Protein AF-A0A1V0NC98-F1 (afdb_monomer)

pLDDT: mean 81.85, std 11.07, range [46.0, 97.62]

Nearest PDB structures (foldseek):
  3jxc-assembly1_L  TM=9.491E-01  e=8.817E-04  Lederbergvirus P22
  6jq1-assembly1_A  TM=8.446E-01  e=5.211E-03  Deinococcus geothermalis DSM 11300
  2b5a-assembly1_A  TM=8.621E-01  e=7.822E-03  [Bacillus] caldolyticus
  3f52-assembly1_A  TM=8.576E-01  e=2.645E-02  Corynebacterium glutamicum
  3f51-assembly1_A  TM=6.824E-01  e=1.513E-02  Corynebacterium glutamicum

Secondary structure (DSSP, 8-state):
--HHHHHHHHHHHTT--HHHHHHHHTS-HHHHHHHHTTSS---HHHHHHHHHHTT--HHHHS-TT-HHHHHHHHHHHHHHHHHHHHHHHHHHHHHHHHHHHHTTT----HHHHHHHHHHHHHHHHHHHHHHHHHHHHHT--HHHHHHHHHHHHHHHHHHHHHHHHHHHTT-

Radius of gyration: 25.86 Å; Cα contacts (8 Å, |Δi|>4): 105; chains: 1; bounding box: 63×29×64 Å

InterPro domains:
  IPR001387 Cro/C1-type, helix-turn-helix domain [PF01381] (8-59)
  IPR001387 Cro/C1-type, helix-turn-helix domain [PS50943] (7-61)
  IPR001387 Cro/C1-type, helix-turn-helix domain [SM00530] (6-61)
  IPR001387 Cro/C1-type, helix-turn-helix domain [cd00093] (4-61)
  IPR010982 Lambda repressor-like, DNA-binding domain superfamily [G3DSA:1.10.260.40] (1-64)
  IPR010982 Lambda repressor-like, DNA-binding domain superfamily [SSF47413] (1-64)

Mean predicted aligned error: 11.82 Å

Foldseek 3Di:
DALLCLLVVLCVVVVHDLCRVCVQLVHHSVVNVCCNVVVDHDDPSSLVSSCVVSVHDSCVSHPPPPPRVVLVVLVVVLVVLVVVLVVLVVVLVVLLVVVLVCLVPPPDDPVSVVVSVVSNVVSVVVSVVSLVVSCVSVVDDPVVSVVVVVVSVVVVVVSVVVSVVVNVVVD

Organism: Lactococcus lactis subsp. lactis (NCBI:txid1360)

Sequence (171 aa):
MNFGEVLQTKRKSMGLTQEDLADKLFVSSETISNWETNKTTPDIDNVIRISQLFDISLNNLLLEGSNMVENIKKKAEINNLKKYSYCTVITDLVFLFIILSSHYGAELPISILIATCIGIGVNIAVMFYFLNRIKILEDKTKKQQRKEIFITIILCILAFVVTMLVSWFKH

Solvent-accessible surface area (backbone atoms only — not comparable to full-atom values): 9532 Å² total; per-residue (Å²): 137,54,50,19,53,49,51,47,51,52,38,53,74,70,72,46,52,55,55,60,50,10,63,75,69,75,52,50,38,67,56,45,51,30,29,44,68,63,75,45,79,76,54,72,68,55,50,50,50,52,26,62,74,69,74,43,56,64,67,75,55,42,53,89,86,44,71,63,60,54,52,50,54,50,52,52,49,44,52,52,41,48,55,53,40,52,52,39,54,53,52,44,52,52,48,50,48,54,58,55,50,34,76,76,76,43,87,69,58,70,69,56,56,53,50,46,54,52,49,45,54,52,39,52,53,53,32,50,51,37,55,53,52,42,39,70,69,68,69,55,56,77,66,64,56,48,50,58,52,50,53,51,51,50,52,54,48,52,54,50,52,52,53,53,53,59,56,59,78,74,111

Structure (mmCIF, N/CA/C/O backbone):
data_AF-A0A1V0NC98-F1
#
_entry.id   AF-A0A1V0NC98-F1
#
loop_
_atom_site.group_PDB
_atom_site.id
_atom_site.type_symbol
_atom_site.label_atom_id
_atom_site.label_alt_id
_atom_site.label_comp_id
_atom_site.label_asym_id
_atom_site.label_entity_id
_atom_site.label_seq_id
_atom_site.pdbx_PDB_ins_code
_atom_site.Cartn_x
_atom_site.Cartn_y
_atom_site.Cartn_z
_atom_site.occupancy
_atom_site.B_iso_or_equiv
_atom_site.auth_seq_id
_atom_site.auth_comp_id
_atom_site.auth_asym_id
_atom_site.auth_atom_id
_atom_site.pdbx_PDB_model_num
ATOM 1 N N . MET A 1 1 ? -18.269 13.066 20.393 1.00 63.25 1 MET A N 1
ATOM 2 C CA . MET A 1 1 ? -18.575 11.648 20.139 1.00 63.25 1 MET A CA 1
ATOM 3 C C . MET A 1 1 ? -17.272 10.876 20.048 1.00 63.25 1 MET A C 1
ATOM 5 O O . MET A 1 1 ? -16.326 11.452 19.530 1.00 63.25 1 MET A O 1
ATOM 9 N N . ASN A 1 2 ? -17.197 9.645 20.561 1.00 77.62 2 ASN A N 1
ATOM 10 C CA . ASN A 1 2 ? -16.088 8.689 20.352 1.00 77.62 2 ASN A CA 1
ATOM 11 C C . ASN A 1 2 ? -16.589 7.414 19.632 1.00 77.62 2 ASN A C 1
ATOM 13 O O . ASN A 1 2 ? -17.791 7.260 19.418 1.00 77.62 2 ASN A O 1
ATOM 17 N N . PHE A 1 3 ? -15.685 6.513 19.227 1.00 84.38 3 PHE A N 1
ATOM 18 C CA . PHE A 1 3 ? -16.058 5.275 18.523 1.00 84.38 3 PHE A CA 1
ATOM 19 C C . PHE A 1 3 ? -17.065 4.432 19.321 1.00 84.38 3 PHE A C 1
ATOM 21 O O . PHE A 1 3 ? -18.072 3.998 18.761 1.00 84.38 3 PHE A O 1
ATOM 28 N N . GLY A 1 4 ? -16.823 4.234 20.623 1.00 88.94 4 GLY A N 1
ATOM 29 C CA . GLY A 1 4 ? -17.708 3.455 21.491 1.00 88.94 4 GLY A CA 1
ATOM 30 C C . GLY A 1 4 ? -19.126 4.029 21.567 1.00 88.94 4 GLY A C 1
ATOM 31 O O . GLY A 1 4 ? -20.104 3.287 21.484 1.00 88.94 4 GLY A O 1
ATOM 32 N N . GLU A 1 5 ? -19.253 5.356 21.617 1.00 87.12 5 GLU A N 1
ATOM 33 C CA . GLU A 1 5 ? -20.540 6.060 21.583 1.00 87.12 5 GLU A CA 1
ATOM 34 C C . GLU A 1 5 ? -21.265 5.889 20.244 1.00 87.12 5 GLU A C 1
ATOM 36 O O . GLU A 1 5 ? -22.480 5.673 20.229 1.00 87.12 5 GLU A O 1
ATOM 41 N N . VAL A 1 6 ? -20.546 5.954 19.116 1.00 87.38 6 VAL A N 1
ATOM 42 C CA . VAL A 1 6 ? -21.128 5.722 17.782 1.00 87.38 6 VAL A CA 1
ATOM 43 C C . VAL A 1 6 ? -21.613 4.278 17.658 1.00 87.38 6 VAL A C 1
ATOM 45 O O . VAL A 1 6 ? -22.752 4.055 17.240 1.00 87.38 6 VAL A O 1
ATOM 48 N N . LEU A 1 7 ? -20.793 3.312 18.083 1.00 91.06 7 LEU A N 1
ATOM 49 C CA . LEU A 1 7 ? -21.130 1.889 18.093 1.00 91.06 7 LEU A CA 1
ATOM 50 C C . LEU A 1 7 ? -22.387 1.623 18.927 1.00 91.06 7 LEU A C 1
ATOM 52 O O . LEU A 1 7 ? -23.343 1.022 18.435 1.00 91.06 7 LEU A O 1
ATOM 56 N N . GLN A 1 8 ? -22.422 2.139 20.157 1.00 92.94 8 GLN A N 1
ATOM 57 C CA . GLN A 1 8 ? -23.565 1.977 21.048 1.00 92.94 8 GLN A CA 1
ATOM 58 C C . GLN A 1 8 ? -24.831 2.629 20.477 1.00 92.94 8 GLN A C 1
ATOM 60 O O . GLN A 1 8 ? -25.915 2.047 20.547 1.00 92.94 8 GLN A O 1
ATOM 65 N N . THR A 1 9 ? -24.710 3.827 19.904 1.00 90.62 9 THR A N 1
ATOM 66 C CA . THR A 1 9 ? -25.843 4.545 19.302 1.00 90.62 9 THR A CA 1
ATOM 67 C C . THR A 1 9 ? -26.418 3.760 18.127 1.00 90.62 9 THR A C 1
ATOM 69 O O . THR A 1 9 ? -27.633 3.573 18.046 1.00 90.62 9 THR A O 1
ATOM 72 N N . LYS A 1 10 ? -25.558 3.241 17.243 1.00 91.38 10 LYS A N 1
ATOM 73 C CA . LYS A 1 10 ? -25.984 2.445 16.088 1.00 91.38 10 LYS A CA 1
ATOM 74 C C . LYS A 1 10 ? -26.606 1.119 16.502 1.00 91.38 10 LYS A C 1
ATOM 76 O O . LYS A 1 10 ? -27.707 0.811 16.045 1.00 91.38 10 LYS A O 1
ATOM 81 N N . ARG A 1 11 ? -25.995 0.403 17.448 1.00 94.88 11 ARG A N 1
ATOM 82 C CA . ARG A 1 11 ? -26.573 -0.813 18.031 1.00 94.88 11 ARG A CA 1
ATOM 83 C C . ARG A 1 11 ? -27.982 -0.562 18.575 1.00 94.88 11 ARG A C 1
ATOM 85 O O . ARG A 1 11 ? -28.913 -1.277 18.213 1.00 94.88 11 ARG A O 1
ATOM 92 N N . LYS A 1 12 ? -28.144 0.480 19.400 1.00 94.56 12 LYS A N 1
ATOM 93 C CA . LYS A 1 12 ? -29.441 0.862 19.979 1.00 94.56 12 LYS A CA 1
ATOM 94 C C . LYS A 1 12 ? -30.457 1.257 18.905 1.00 94.56 12 LYS A C 1
ATOM 96 O O . LYS A 1 12 ? -31.614 0.874 19.020 1.00 94.56 12 LYS A O 1
ATOM 101 N N . SER A 1 13 ? -30.038 1.950 17.842 1.00 92.44 13 SER A N 1
ATOM 102 C CA . SER A 1 13 ? -30.930 2.315 16.727 1.00 92.44 13 SER A CA 1
ATOM 103 C C . SER A 1 13 ? -31.463 1.116 15.936 1.00 92.44 13 SER A C 1
ATOM 105 O O . SER A 1 13 ? -32.539 1.204 15.356 1.00 92.44 13 SER A O 1
ATOM 107 N N . MET A 1 14 ? -30.746 -0.011 15.952 1.00 92.62 14 MET A N 1
ATOM 108 C CA . MET A 1 14 ? -31.198 -1.278 15.369 1.00 92.62 14 MET A CA 1
ATOM 109 C C . MET A 1 14 ? -31.936 -2.179 16.372 1.00 92.62 14 MET A C 1
ATOM 111 O O . MET A 1 14 ? -32.304 -3.295 16.019 1.00 92.62 14 MET A O 1
ATOM 115 N N . GLY A 1 15 ? -32.125 -1.735 17.620 1.00 95.25 15 GLY A N 1
ATOM 116 C CA . GLY A 1 15 ? -32.781 -2.520 18.670 1.00 95.25 15 GLY A CA 1
ATOM 117 C C . GLY A 1 15 ? -31.985 -3.737 19.156 1.00 95.25 15 GLY A C 1
ATOM 118 O O . GLY A 1 15 ? -32.565 -4.627 19.765 1.00 95.25 15 GLY A O 1
ATOM 119 N N . LEU A 1 16 ? -30.677 -3.795 18.892 1.00 96.06 16 LEU A N 1
ATOM 120 C CA . LEU A 1 16 ? -29.832 -4.940 19.242 1.00 96.06 16 LEU A CA 1
ATOM 121 C C . LEU A 1 16 ? -29.343 -4.850 20.692 1.00 96.06 16 LEU A C 1
ATOM 123 O O . LEU A 1 16 ? -28.974 -3.768 21.158 1.00 96.06 16 LEU A O 1
ATOM 127 N N . THR A 1 17 ? -29.249 -5.977 21.394 1.00 97.44 17 THR A N 1
ATOM 128 C CA . THR A 1 17 ? -28.489 -6.097 22.648 1.00 97.44 17 THR A CA 1
ATOM 129 C C . THR A 1 17 ? -26.983 -6.212 22.369 1.00 97.44 17 THR A C 1
ATOM 131 O O . THR A 1 17 ? -26.557 -6.353 21.220 1.00 97.44 17 THR A O 1
ATOM 134 N N . GLN A 1 18 ? -26.139 -6.089 23.402 1.00 97.19 18 GLN A N 1
ATOM 135 C CA . GLN A 1 18 ? -24.692 -6.302 23.231 1.00 97.19 18 GLN A CA 1
ATOM 136 C C . GLN A 1 18 ? -24.379 -7.740 22.796 1.00 97.19 18 GLN A C 1
ATOM 138 O O . GLN A 1 18 ? -23.440 -7.941 22.035 1.00 97.19 18 GLN A O 1
ATOM 143 N N . GLU A 1 19 ? -25.185 -8.705 23.238 1.00 97.62 19 GLU A N 1
ATOM 144 C CA . GLU A 1 19 ? -25.080 -10.117 22.870 1.00 97.62 19 GLU A CA 1
ATOM 145 C C . GLU A 1 19 ? -25.478 -10.335 21.404 1.00 97.62 19 GLU A C 1
ATOM 147 O O . GLU A 1 19 ? -24.683 -10.868 20.636 1.00 97.62 19 GLU A O 1
ATOM 152 N N . ASP A 1 20 ? -26.594 -9.746 20.954 1.00 96.88 20 ASP A N 1
ATOM 153 C CA . ASP A 1 20 ? -27.008 -9.826 19.542 1.00 96.88 20 ASP A CA 1
ATOM 154 C C . ASP A 1 20 ? -25.962 -9.236 18.583 1.00 96.88 20 ASP A C 1
ATOM 156 O O . ASP A 1 20 ? -25.767 -9.712 17.461 1.00 96.88 20 ASP A O 1
ATOM 160 N N . LEU A 1 21 ? -25.306 -8.144 18.991 1.00 96.19 21 LEU A N 1
ATOM 161 C CA . LEU A 1 21 ? -24.244 -7.534 18.196 1.00 96.19 21 LEU A CA 1
ATOM 162 C C . LEU A 1 21 ? -22.972 -8.392 18.199 1.00 96.19 21 LEU A C 1
ATOM 164 O O . LEU A 1 21 ? -22.299 -8.482 17.171 1.00 96.19 21 LEU A O 1
ATOM 168 N N . ALA A 1 22 ? -22.650 -9.011 19.333 1.00 96.56 22 ALA A N 1
ATOM 169 C CA . ALA A 1 22 ? -21.506 -9.900 19.473 1.00 96.56 22 ALA A CA 1
ATOM 170 C C . ALA A 1 22 ? -21.633 -11.115 18.545 1.00 96.56 22 ALA A C 1
ATOM 172 O O . ALA A 1 22 ? -20.700 -11.404 17.793 1.00 96.56 22 ALA A O 1
ATOM 173 N N . ASP A 1 23 ? -22.822 -11.720 18.494 1.00 96.25 23 ASP A N 1
ATOM 174 C CA . ASP A 1 23 ? -23.137 -12.838 17.602 1.00 96.25 23 ASP A CA 1
ATOM 175 C C . ASP A 1 23 ? -22.985 -12.454 16.126 1.00 96.25 23 ASP A C 1
ATOM 177 O O . ASP A 1 23 ? -22.372 -13.179 15.342 1.00 96.25 23 ASP A O 1
ATOM 181 N N . LYS A 1 24 ? -23.476 -11.269 15.739 1.00 93.94 24 LYS A N 1
ATOM 182 C CA . LYS A 1 24 ?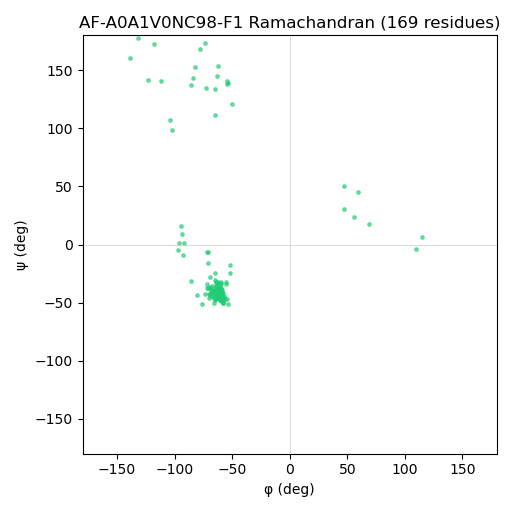 -23.350 -10.757 14.362 1.00 93.94 24 LYS A CA 1
ATOM 183 C C . LYS A 1 24 ? -21.905 -10.476 13.947 1.00 93.94 24 LYS A C 1
ATOM 185 O O . LYS A 1 24 ? -21.590 -10.556 12.761 1.00 93.94 24 LYS A O 1
ATOM 190 N N . LEU A 1 25 ? -21.044 -10.098 14.891 1.00 94.12 25 LEU A N 1
ATOM 191 C CA . LEU A 1 25 ? -19.643 -9.753 14.632 1.00 94.12 25 LEU A CA 1
ATOM 192 C C . LEU A 1 25 ? -18.672 -10.914 14.896 1.00 94.12 25 LEU A C 1
ATOM 194 O O . LEU A 1 25 ? -17.493 -10.796 14.550 1.00 94.12 25 LEU A O 1
ATOM 198 N N . PHE A 1 26 ? -19.171 -12.041 15.414 1.00 94.75 26 PHE A N 1
ATOM 199 C CA . PHE A 1 26 ? -18.400 -13.220 15.816 1.00 94.75 26 PHE A CA 1
ATOM 200 C C . PHE A 1 26 ? -17.353 -12.910 16.896 1.00 94.75 26 PHE A C 1
ATOM 202 O O . PHE A 1 26 ? -16.198 -13.329 16.804 1.00 94.75 26 PHE A O 1
ATOM 209 N N . VAL A 1 27 ? -17.755 -12.146 17.913 1.00 95.44 27 VAL A N 1
ATOM 210 C CA . VAL A 1 27 ? -16.935 -11.795 19.085 1.00 95.44 27 VAL A CA 1
ATOM 211 C C . VAL A 1 27 ? -17.727 -12.036 20.371 1.00 95.44 27 VAL A C 1
ATOM 213 O O . VAL A 1 27 ? -18.884 -12.428 20.314 1.00 95.44 27 VAL A O 1
ATOM 216 N N . SER A 1 28 ? -17.124 -11.822 21.543 1.00 96.81 28 SER A N 1
ATOM 217 C CA . SER A 1 28 ? -17.847 -11.949 22.818 1.00 96.81 28 SER A CA 1
ATOM 218 C C . SER A 1 28 ? -18.644 -10.682 23.160 1.00 96.81 28 SER A C 1
ATOM 220 O O . SER A 1 28 ? -18.258 -9.571 22.783 1.00 96.81 28 SER A O 1
ATOM 222 N N . SER A 1 29 ? -19.730 -10.818 23.924 1.00 95.19 29 SER A N 1
ATOM 223 C CA . SER A 1 29 ? -20.495 -9.674 24.451 1.00 95.19 29 SER A CA 1
ATOM 224 C C . SER A 1 29 ? -19.637 -8.762 25.337 1.00 95.19 29 SER A C 1
ATOM 226 O O . SER A 1 29 ? -19.766 -7.538 25.277 1.00 95.19 29 SER A O 1
ATOM 228 N N . GLU A 1 30 ? -18.678 -9.333 26.076 1.00 96.62 30 GLU A N 1
ATOM 229 C CA . GLU A 1 30 ? -17.666 -8.586 26.829 1.00 96.62 30 GLU A CA 1
ATOM 230 C C . GLU A 1 30 ? -16.786 -7.729 25.906 1.00 96.62 30 GLU A C 1
ATOM 232 O O . GLU A 1 30 ? -16.507 -6.569 26.214 1.00 96.62 30 GLU A O 1
ATOM 237 N N . THR A 1 31 ? -16.397 -8.254 24.738 1.00 95.88 31 THR A N 1
ATOM 238 C CA . THR A 1 31 ? -15.660 -7.498 23.715 1.00 95.88 31 THR A CA 1
ATOM 239 C C . THR A 1 31 ? -16.462 -6.284 23.242 1.00 95.88 31 THR A C 1
ATOM 241 O O . THR A 1 31 ? -15.927 -5.175 23.232 1.00 95.88 31 THR A O 1
ATOM 244 N N . ILE A 1 32 ? -17.753 -6.462 22.930 1.00 96.44 32 ILE A N 1
ATOM 245 C CA . ILE A 1 32 ? -18.644 -5.354 22.548 1.00 96.44 32 ILE A CA 1
ATOM 246 C C . ILE A 1 32 ? -18.750 -4.325 23.674 1.00 96.44 32 ILE A C 1
ATOM 248 O O . ILE A 1 32 ? -18.582 -3.132 23.425 1.00 96.44 32 ILE A O 1
ATOM 252 N N . SER A 1 33 ? -18.971 -4.767 24.915 1.00 96.38 33 SER A N 1
ATOM 253 C CA . SER A 1 33 ? -19.027 -3.868 26.070 1.00 96.38 33 SER A CA 1
ATOM 254 C C . SER A 1 33 ? -17.730 -3.073 26.220 1.00 96.38 33 SER A C 1
ATOM 256 O O . SER A 1 33 ? -17.767 -1.859 26.412 1.00 96.38 33 SER A O 1
ATOM 258 N N . ASN A 1 34 ? -16.576 -3.731 26.092 1.00 94.81 34 ASN A N 1
ATOM 259 C CA . ASN A 1 34 ? -15.275 -3.080 26.193 1.00 94.81 34 ASN A CA 1
ATOM 260 C C . ASN A 1 34 ? -15.053 -2.045 25.080 1.00 94.81 34 ASN A C 1
ATOM 262 O O . ASN A 1 34 ? -14.440 -1.009 25.350 1.00 94.81 34 ASN A O 1
ATOM 266 N N . TRP A 1 35 ? -15.554 -2.286 23.864 1.00 93.06 35 TRP A N 1
ATOM 267 C CA . TRP A 1 35 ? -15.527 -1.311 22.769 1.00 93.06 35 TRP A CA 1
ATOM 268 C C . TRP A 1 35 ? -16.464 -0.127 23.023 1.00 93.06 35 TRP A C 1
ATOM 270 O O . TRP A 1 35 ? -16.051 1.018 22.849 1.00 93.06 35 TRP A O 1
ATOM 280 N N . GLU A 1 36 ? -17.694 -0.372 23.488 1.00 92.50 36 GLU A N 1
ATOM 281 C CA . GLU A 1 36 ? -18.661 0.687 23.816 1.00 92.50 36 GLU A CA 1
ATOM 282 C C . GLU A 1 36 ? -18.168 1.601 24.946 1.00 92.50 36 GLU A C 1
ATOM 284 O O . GLU A 1 36 ? -18.442 2.799 24.932 1.00 92.50 36 GLU A O 1
ATOM 289 N N . THR A 1 37 ? -17.407 1.061 25.904 1.00 90.88 37 THR A N 1
ATOM 290 C CA . THR A 1 37 ? -16.831 1.830 27.019 1.00 90.88 37 THR A CA 1
ATOM 291 C C . THR A 1 37 ? -15.408 2.335 26.757 1.00 90.88 37 THR A C 1
ATOM 293 O O . THR A 1 37 ? -14.759 2.806 27.687 1.00 90.88 37 THR A O 1
ATOM 296 N N . ASN A 1 38 ? -14.888 2.215 25.529 1.00 87.00 38 ASN A N 1
ATOM 297 C CA . ASN A 1 38 ? -13.522 2.605 25.140 1.00 87.00 38 ASN A CA 1
ATOM 298 C C . ASN A 1 38 ? -12.389 1.951 25.968 1.00 87.00 38 ASN A C 1
ATOM 300 O O . ASN A 1 38 ? -11.282 2.482 26.031 1.00 87.00 38 ASN A O 1
ATOM 304 N N . LYS A 1 39 ? -12.633 0.793 26.599 1.00 87.06 39 LYS A N 1
ATOM 305 C CA . LYS A 1 39 ? -11.592 0.025 27.313 1.00 87.06 39 LYS A CA 1
ATOM 306 C C . LYS A 1 39 ? -10.617 -0.635 26.344 1.00 87.06 39 LYS A C 1
ATOM 308 O O . LYS A 1 39 ? -9.440 -0.784 26.648 1.00 87.06 39 LYS A O 1
ATOM 313 N N . THR A 1 40 ? -11.126 -1.051 25.189 1.00 86.50 40 THR A N 1
ATOM 314 C CA . THR A 1 40 ? -10.338 -1.601 24.084 1.00 86.50 40 THR A CA 1
ATOM 315 C C . THR A 1 40 ? -10.870 -1.041 22.772 1.00 86.50 40 THR A C 1
ATOM 317 O O . THR A 1 40 ? -12.004 -0.564 22.712 1.00 86.50 40 THR A O 1
ATOM 320 N N . THR A 1 41 ? -10.065 -1.100 21.717 1.00 83.25 41 THR A N 1
ATOM 321 C CA . THR A 1 41 ? -10.487 -0.741 20.360 1.00 83.25 41 THR A CA 1
ATOM 322 C C . THR A 1 41 ? -10.530 -1.980 19.472 1.00 83.25 41 THR A C 1
ATOM 324 O O . THR A 1 41 ? -9.641 -2.826 19.593 1.00 83.25 41 THR A O 1
ATOM 327 N N . PRO A 1 42 ? -11.529 -2.098 18.581 1.00 85.81 42 PRO A N 1
ATOM 328 C CA . PRO A 1 42 ? -11.570 -3.177 17.604 1.00 85.81 42 PRO A CA 1
ATOM 329 C C . PRO A 1 42 ? -10.377 -3.108 16.652 1.00 85.81 42 PRO A C 1
ATOM 331 O O . PRO A 1 42 ? -9.826 -2.038 16.394 1.00 85.81 42 PRO A O 1
ATOM 334 N N . ASP A 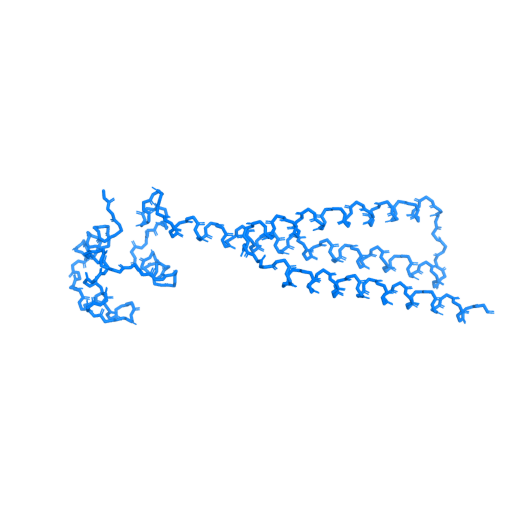1 43 ? -9.993 -4.258 16.110 1.00 83.44 43 ASP A N 1
ATOM 335 C CA . ASP A 1 43 ? -9.046 -4.318 15.002 1.00 83.44 43 ASP A CA 1
ATOM 336 C C . ASP A 1 43 ? -9.694 -3.870 13.679 1.00 83.44 43 ASP A C 1
ATOM 338 O O . ASP A 1 43 ? -10.897 -3.616 13.582 1.00 83.44 43 ASP A O 1
ATOM 342 N N . ILE A 1 44 ? -8.872 -3.761 12.634 1.00 79.56 44 ILE A N 1
ATOM 343 C CA . ILE A 1 44 ? -9.313 -3.300 11.311 1.00 79.56 44 ILE A CA 1
ATOM 344 C C . ILE A 1 44 ? -10.425 -4.193 10.747 1.00 79.56 44 ILE A C 1
ATOM 346 O O . ILE A 1 44 ? -11.370 -3.675 10.156 1.00 79.56 44 ILE A O 1
ATOM 350 N N . ASP A 1 45 ? -10.340 -5.507 10.943 1.00 84.56 45 ASP A N 1
ATOM 351 C CA . ASP A 1 45 ? -11.310 -6.445 10.382 1.00 84.56 45 ASP A CA 1
ATOM 352 C C . ASP A 1 45 ? -12.682 -6.276 11.045 1.00 84.56 45 ASP A C 1
ATOM 354 O O . ASP A 1 45 ? -13.702 -6.203 10.357 1.00 84.56 45 ASP A O 1
ATOM 358 N N . ASN A 1 46 ? -12.720 -6.114 12.369 1.00 89.56 46 ASN A N 1
ATOM 359 C CA . ASN A 1 46 ? -13.950 -5.829 13.102 1.00 89.56 46 ASN A CA 1
ATOM 360 C C . ASN A 1 46 ? -14.512 -4.445 12.769 1.00 89.56 46 ASN A C 1
ATOM 362 O O . ASN A 1 46 ? -15.720 -4.306 12.599 1.00 89.56 46 ASN A O 1
ATOM 366 N N . VAL A 1 47 ? -13.663 -3.430 12.597 1.00 86.06 47 VAL A N 1
ATOM 367 C CA . VAL A 1 47 ? -14.101 -2.099 12.149 1.00 86.06 47 VAL A CA 1
ATOM 368 C C . VAL A 1 47 ? -14.757 -2.166 10.762 1.00 86.06 47 VAL A C 1
ATOM 370 O O . VAL A 1 47 ? -15.791 -1.531 10.546 1.00 86.06 47 VAL A O 1
ATOM 373 N N . ILE A 1 48 ? -14.211 -2.959 9.834 1.00 83.56 48 ILE A N 1
ATOM 374 C CA . ILE A 1 48 ? -14.809 -3.181 8.508 1.00 83.56 48 ILE A CA 1
ATOM 375 C C . ILE A 1 48 ? -16.161 -3.891 8.638 1.00 83.56 48 ILE A C 1
ATOM 377 O O . ILE A 1 48 ? -17.137 -3.439 8.040 1.00 83.56 48 ILE A O 1
ATOM 381 N N . ARG A 1 49 ? -16.254 -4.950 9.454 1.00 89.31 49 ARG A N 1
ATOM 382 C CA . ARG A 1 49 ? -17.524 -5.661 9.699 1.00 89.31 49 ARG A CA 1
ATOM 383 C C . ARG A 1 49 ? -18.586 -4.747 10.300 1.00 89.31 49 ARG A C 1
ATOM 385 O O . ARG A 1 49 ? -19.729 -4.778 9.865 1.00 89.31 49 ARG A O 1
ATOM 392 N N . ILE A 1 50 ? -18.209 -3.906 11.261 1.00 90.50 50 ILE A N 1
ATOM 393 C CA . ILE A 1 50 ? -19.092 -2.914 11.886 1.00 90.50 50 ILE A CA 1
ATOM 394 C C . ILE A 1 50 ? -19.580 -1.899 10.845 1.00 90.50 50 ILE A C 1
ATOM 396 O O . ILE A 1 50 ? -20.773 -1.609 10.782 1.00 90.50 50 ILE A O 1
ATOM 400 N N . SER A 1 51 ? -18.676 -1.384 10.006 1.00 86.56 51 SER A N 1
ATOM 401 C CA . SER A 1 51 ? -19.009 -0.459 8.915 1.00 86.56 51 SER A CA 1
ATOM 402 C C . SER A 1 51 ? -20.007 -1.074 7.929 1.00 86.56 51 SER A C 1
ATOM 404 O O . SER A 1 51 ? -20.976 -0.411 7.565 1.00 86.56 51 SER A O 1
ATOM 406 N N . GLN A 1 52 ? -19.819 -2.344 7.563 1.00 87.75 52 GLN A N 1
ATOM 407 C CA . GLN A 1 52 ? -20.727 -3.089 6.687 1.00 87.75 52 GLN A CA 1
ATOM 408 C C . GLN A 1 52 ? -22.075 -3.388 7.353 1.00 87.75 52 GLN A C 1
ATOM 410 O O . GLN A 1 52 ? -23.114 -3.230 6.722 1.00 87.75 52 GLN A O 1
ATOM 415 N N . LEU A 1 53 ? -22.073 -3.794 8.626 1.00 89.62 53 LEU A N 1
ATOM 416 C CA . LEU A 1 53 ? -23.286 -4.138 9.369 1.00 89.62 53 LEU A CA 1
ATOM 417 C C . LEU A 1 53 ? -24.223 -2.936 9.533 1.00 89.62 53 LEU A C 1
ATOM 419 O O . LEU A 1 53 ? -25.439 -3.090 9.455 1.00 89.62 53 LEU A O 1
ATOM 423 N N . PHE A 1 54 ? -23.657 -1.753 9.780 1.00 87.75 54 PHE A N 1
ATOM 424 C CA . PHE A 1 54 ? -24.420 -0.525 10.012 1.00 87.75 54 PHE A CA 1
ATOM 425 C C . PHE A 1 54 ? -24.586 0.357 8.769 1.00 87.75 54 PHE A C 1
ATOM 427 O O . PHE A 1 54 ? -25.175 1.431 8.894 1.00 87.75 54 PHE A O 1
ATOM 434 N N . ASP A 1 55 ? -24.058 -0.069 7.617 1.00 84.75 55 ASP A N 1
ATOM 435 C CA . ASP A 1 55 ? -24.021 0.691 6.359 1.00 84.75 55 ASP A CA 1
ATOM 436 C C . ASP A 1 55 ? -23.547 2.146 6.552 1.00 84.75 55 ASP A C 1
ATOM 438 O O . ASP A 1 55 ? -24.191 3.126 6.176 1.00 84.75 55 ASP A O 1
ATOM 442 N N . ILE A 1 56 ? -22.410 2.303 7.235 1.00 80.88 56 ILE A N 1
ATOM 443 C CA . ILE A 1 56 ? -21.795 3.607 7.508 1.00 80.88 56 ILE A CA 1
ATOM 444 C C . ILE A 1 56 ? -20.375 3.655 6.976 1.00 80.88 56 ILE A C 1
ATOM 446 O O . ILE A 1 56 ? -19.613 2.696 7.099 1.00 80.88 56 ILE A O 1
ATOM 450 N N . SER A 1 57 ? -19.984 4.809 6.433 1.00 76.38 57 SER A N 1
ATOM 451 C CA . SER A 1 57 ? -18.609 5.024 5.993 1.00 76.38 57 SER A CA 1
ATOM 452 C C . SER A 1 57 ? -17.642 4.939 7.178 1.00 76.38 57 SER A C 1
ATOM 454 O O . SER A 1 57 ? -17.941 5.388 8.288 1.00 76.38 57 SER A O 1
ATOM 456 N N . LEU A 1 58 ? -16.444 4.405 6.932 1.00 72.12 58 LEU A N 1
ATOM 457 C CA . LEU A 1 58 ? -15.385 4.325 7.942 1.00 72.12 58 LEU A CA 1
ATOM 458 C C . LEU A 1 58 ? -15.045 5.695 8.551 1.00 72.12 58 LEU A C 1
ATOM 460 O O . LEU A 1 58 ? -14.744 5.756 9.734 1.00 72.12 58 LEU A O 1
ATOM 464 N N . ASN A 1 59 ? -15.152 6.783 7.780 1.00 65.38 59 ASN A N 1
ATOM 465 C CA . ASN A 1 59 ? -14.946 8.154 8.269 1.00 65.38 59 ASN A CA 1
ATOM 466 C C . ASN A 1 59 ? -16.049 8.629 9.232 1.00 65.38 59 ASN A C 1
ATOM 468 O O . ASN A 1 59 ? -15.794 9.482 10.071 1.00 65.38 59 ASN A O 1
ATOM 472 N N . ASN A 1 60 ? -17.274 8.106 9.112 1.00 66.94 60 ASN A N 1
ATOM 473 C CA . ASN A 1 60 ? -18.369 8.430 10.032 1.00 66.94 60 ASN A CA 1
ATOM 474 C C . ASN A 1 60 ? -18.343 7.534 11.278 1.00 66.94 60 ASN A C 1
ATOM 476 O O . ASN A 1 60 ? -18.764 7.957 12.353 1.00 66.94 60 ASN A O 1
ATOM 480 N N . LEU A 1 61 ? -17.867 6.293 11.133 1.00 71.31 61 LEU A N 1
ATOM 481 C CA . LEU A 1 61 ? -17.697 5.346 12.236 1.00 71.31 61 LEU A CA 1
ATOM 482 C C . LEU A 1 61 ? -16.501 5.715 13.123 1.00 71.31 61 LEU A C 1
ATOM 484 O O . LEU A 1 61 ? -16.566 5.641 14.349 1.00 71.31 61 LEU A O 1
ATOM 488 N N . LEU A 1 62 ? -15.398 6.099 12.493 1.00 66.06 62 LEU A N 1
ATOM 489 C CA . LEU A 1 62 ? -14.179 6.520 13.149 1.00 66.06 62 LEU A CA 1
ATOM 490 C C . LEU A 1 62 ? -14.103 8.040 13.039 1.00 66.06 62 LEU A C 1
ATOM 492 O O . LEU A 1 62 ? -13.838 8.558 11.959 1.00 66.06 62 LEU A O 1
ATOM 496 N N . LEU A 1 63 ? -14.321 8.760 14.140 1.00 61.78 63 LEU A N 1
ATOM 497 C CA . LEU A 1 63 ? -14.182 10.217 14.118 1.00 61.78 63 LEU A CA 1
ATOM 498 C C . LEU A 1 63 ? -12.807 10.611 13.569 1.00 61.78 63 LEU A C 1
ATOM 500 O O . LEU A 1 63 ? -11.793 9.967 13.881 1.00 61.78 63 LEU A O 1
ATOM 504 N N . GLU A 1 64 ? -12.792 11.655 12.738 1.00 47.88 64 GLU A N 1
ATOM 505 C CA . GLU A 1 64 ? -11.565 12.241 12.205 1.00 47.88 64 GLU A CA 1
ATOM 506 C C . GLU A 1 64 ? -10.582 12.509 13.352 1.00 47.88 64 GLU A C 1
ATOM 508 O O . GLU A 1 64 ? -10.901 13.210 14.310 1.00 47.88 64 GLU A O 1
ATOM 513 N N . GLY A 1 65 ? -9.398 11.892 13.280 1.00 48.12 65 GLY A N 1
ATOM 514 C CA . GLY A 1 65 ? -8.346 12.021 14.296 1.00 48.12 65 GLY A CA 1
ATOM 515 C C . GLY A 1 65 ? -8.089 10.780 15.157 1.00 48.12 65 GLY A C 1
ATOM 516 O O . GLY A 1 65 ? -7.151 10.795 15.948 1.00 48.12 65 GLY A O 1
ATOM 517 N N . SER A 1 66 ? -8.848 9.685 15.014 1.00 60.22 66 SER A N 1
ATOM 518 C CA . SER A 1 66 ? -8.445 8.420 15.653 1.00 60.22 66 SER A CA 1
ATOM 519 C C . SER A 1 66 ? -7.237 7.793 14.937 1.00 60.22 66 SER A C 1
ATOM 521 O O . SER A 1 66 ? -7.230 7.659 13.710 1.00 60.22 66 SER A O 1
ATOM 523 N N . ASN A 1 67 ? -6.239 7.335 15.706 1.00 62.44 67 ASN A N 1
ATOM 524 C CA . ASN A 1 67 ? -5.032 6.657 15.194 1.00 62.44 67 ASN A CA 1
ATOM 525 C C . ASN A 1 67 ? -5.357 5.480 14.244 1.00 62.44 67 ASN A C 1
ATOM 527 O O . ASN A 1 67 ? -4.553 5.116 13.389 1.00 62.44 67 ASN A O 1
ATOM 531 N N . MET A 1 68 ? -6.548 4.875 14.358 1.00 64.62 68 MET A N 1
ATOM 532 C CA . MET A 1 68 ? -7.008 3.812 13.459 1.00 64.62 68 MET A CA 1
ATOM 533 C C . MET A 1 68 ? -7.287 4.294 12.030 1.00 64.62 68 MET A C 1
ATOM 535 O O . MET A 1 68 ? -6.889 3.611 11.087 1.00 64.62 68 MET A O 1
ATOM 539 N N . VAL A 1 69 ? -7.919 5.459 11.842 1.00 68.19 69 VAL A N 1
ATOM 540 C CA . VAL A 1 69 ? -8.174 6.018 10.496 1.00 68.19 69 VAL A CA 1
ATOM 541 C C . VAL A 1 69 ? -6.859 6.305 9.793 1.00 68.19 69 VAL A C 1
ATOM 543 O O . VAL A 1 69 ? -6.696 5.978 8.618 1.00 68.19 69 VAL A O 1
ATOM 546 N N . GLU A 1 70 ? -5.914 6.896 10.522 1.00 70.69 70 GLU A N 1
ATOM 547 C CA . GLU A 1 70 ? -4.585 7.198 10.005 1.00 70.69 70 GLU A CA 1
ATOM 548 C C . GLU A 1 70 ? -3.858 5.915 9.590 1.00 70.69 70 GLU A C 1
ATOM 550 O O . GLU A 1 70 ? -3.367 5.828 8.466 1.00 70.69 70 GLU A O 1
ATOM 555 N N . ASN A 1 71 ? -3.896 4.870 10.422 1.00 75.12 71 ASN A N 1
ATOM 556 C CA . ASN A 1 71 ? -3.309 3.570 10.098 1.00 75.12 71 ASN A CA 1
ATOM 557 C C . ASN A 1 71 ? -3.952 2.903 8.869 1.00 75.12 71 ASN A C 1
ATOM 559 O O . ASN A 1 71 ? -3.236 2.330 8.044 1.00 75.12 71 ASN A O 1
ATOM 563 N N . ILE A 1 72 ? -5.277 2.992 8.703 1.00 78.19 72 ILE A N 1
ATOM 564 C CA . ILE A 1 72 ? -5.981 2.453 7.525 1.00 78.19 72 ILE A CA 1
ATOM 565 C C . ILE A 1 72 ? -5.575 3.218 6.261 1.00 78.19 72 ILE A C 1
ATOM 567 O O . ILE A 1 72 ? -5.179 2.595 5.272 1.00 78.19 72 ILE A O 1
ATOM 571 N N . LYS A 1 73 ? -5.622 4.557 6.294 1.00 79.75 73 LYS A N 1
ATOM 572 C CA . LYS A 1 73 ? -5.215 5.411 5.164 1.00 79.75 73 LYS A CA 1
ATOM 573 C C . LYS A 1 73 ? -3.760 5.149 4.779 1.00 79.75 73 LYS A C 1
ATOM 575 O O . LYS A 1 73 ? -3.466 4.922 3.609 1.00 79.75 73 LYS A O 1
ATOM 580 N N . LYS A 1 74 ? -2.876 5.067 5.773 1.00 83.50 74 LYS A N 1
ATOM 581 C CA . LYS A 1 74 ? -1.454 4.759 5.614 1.00 83.50 74 LYS A CA 1
ATOM 582 C C . LYS A 1 74 ? -1.224 3.386 4.979 1.00 83.50 74 LYS A C 1
ATOM 584 O O . LYS A 1 74 ? -0.432 3.263 4.047 1.00 83.50 74 LYS A O 1
ATOM 589 N N . LYS A 1 75 ? -1.939 2.346 5.426 1.00 83.12 75 LYS A N 1
ATOM 590 C CA . LYS A 1 75 ? -1.851 0.991 4.850 1.00 83.12 75 LYS A CA 1
ATOM 591 C C . LYS A 1 75 ? -2.335 0.957 3.397 1.00 83.12 75 LYS A C 1
ATOM 593 O O . LYS A 1 75 ? -1.695 0.320 2.560 1.00 83.12 75 LYS A O 1
ATOM 598 N N . ALA A 1 76 ? -3.424 1.661 3.085 1.00 84.50 76 ALA A N 1
ATOM 599 C CA . ALA A 1 76 ? -3.923 1.797 1.718 1.00 84.50 76 ALA A CA 1
ATOM 600 C C . ALA A 1 76 ? -2.925 2.547 0.816 1.00 84.50 76 ALA A C 1
ATOM 602 O O . ALA A 1 76 ? -2.652 2.103 -0.300 1.00 84.50 76 ALA A O 1
ATOM 603 N N . GLU A 1 77 ? -2.322 3.630 1.314 1.00 87.69 77 GLU A N 1
ATOM 604 C CA . GLU A 1 77 ? -1.282 4.385 0.607 1.00 87.69 77 GLU A CA 1
ATOM 605 C C . GLU A 1 77 ? -0.059 3.510 0.306 1.00 87.69 77 GLU A C 1
ATOM 607 O O . GLU A 1 77 ? 0.382 3.446 -0.840 1.00 87.69 77 GLU A O 1
ATOM 612 N N . ILE A 1 78 ? 0.438 2.756 1.294 1.00 86.50 78 ILE A N 1
ATOM 613 C CA . ILE A 1 78 ? 1.538 1.798 1.105 1.00 86.50 78 ILE A CA 1
ATOM 614 C C . ILE A 1 78 ? 1.196 0.775 0.019 1.00 86.50 78 ILE A C 1
ATOM 616 O O . ILE A 1 78 ? 2.038 0.474 -0.827 1.00 86.50 78 ILE A O 1
ATOM 620 N N . ASN A 1 79 ? -0.024 0.234 0.026 1.00 83.25 79 ASN A N 1
ATOM 621 C CA . ASN A 1 79 ? -0.437 -0.758 -0.963 1.00 83.25 79 ASN A CA 1
ATOM 622 C C . ASN A 1 79 ? -0.460 -0.174 -2.386 1.00 83.25 79 ASN A C 1
ATOM 624 O O . ASN A 1 79 ? 0.026 -0.804 -3.326 1.00 83.25 79 ASN A O 1
ATOM 628 N N . ASN A 1 80 ? -0.946 1.060 -2.535 1.00 88.00 80 ASN A N 1
ATOM 629 C CA . ASN A 1 80 ? -0.913 1.775 -3.809 1.00 88.00 80 ASN A CA 1
ATOM 630 C C . ASN A 1 80 ? 0.526 2.058 -4.265 1.00 88.00 80 ASN A C 1
ATOM 632 O O . ASN A 1 80 ? 0.860 1.800 -5.418 1.00 88.00 80 ASN A O 1
ATOM 636 N N . LEU A 1 81 ? 1.407 2.507 -3.364 1.00 89.06 81 LEU A N 1
ATOM 637 C CA . LEU A 1 81 ? 2.819 2.740 -3.685 1.00 89.06 81 LEU A CA 1
ATOM 638 C C . LEU A 1 81 ? 3.540 1.453 -4.096 1.00 89.06 81 LEU A C 1
ATOM 640 O O . LEU A 1 81 ? 4.329 1.476 -5.038 1.00 89.06 81 LEU A O 1
ATOM 644 N N . LYS A 1 82 ? 3.249 0.321 -3.441 1.00 85.19 82 LYS A N 1
ATOM 645 C CA . LYS A 1 82 ? 3.763 -0.993 -3.858 1.00 85.19 82 LYS A CA 1
ATOM 646 C C . LYS A 1 82 ? 3.304 -1.325 -5.270 1.00 85.19 82 LYS A C 1
ATOM 648 O O . LYS A 1 82 ? 4.138 -1.664 -6.101 1.00 85.19 82 LYS A O 1
ATOM 653 N N . LYS A 1 83 ? 2.009 -1.163 -5.569 1.00 85.69 83 LYS A N 1
ATOM 654 C CA . LYS A 1 83 ? 1.462 -1.360 -6.921 1.00 85.69 83 LYS A CA 1
ATOM 655 C C . LYS A 1 83 ? 2.209 -0.513 -7.958 1.00 85.69 83 LYS A C 1
ATOM 657 O O . LYS A 1 83 ? 2.623 -1.054 -8.977 1.00 85.69 83 LYS A O 1
ATOM 662 N N . TYR A 1 84 ? 2.449 0.769 -7.678 1.00 88.88 84 TYR A N 1
ATOM 663 C CA . TYR A 1 84 ? 3.220 1.641 -8.572 1.00 88.88 84 TYR A CA 1
ATOM 664 C C . TYR A 1 84 ? 4.677 1.193 -8.727 1.00 88.88 84 TYR A C 1
ATOM 666 O O . TYR A 1 84 ? 5.188 1.169 -9.843 1.00 88.88 84 TYR A O 1
ATOM 674 N N . SER A 1 85 ? 5.322 0.762 -7.642 1.00 84.75 85 SER A N 1
ATOM 675 C CA . SER A 1 85 ? 6.681 0.213 -7.685 1.00 84.75 85 SER A CA 1
ATOM 676 C C . SER A 1 85 ? 6.776 -1.092 -8.486 1.00 84.75 85 SER A C 1
ATOM 678 O O . SER A 1 85 ? 7.808 -1.346 -9.095 1.00 84.75 85 SER A O 1
ATOM 680 N N . TYR A 1 86 ? 5.739 -1.934 -8.507 1.00 83.12 86 TYR A N 1
ATOM 681 C CA . TYR A 1 86 ? 5.721 -3.118 -9.374 1.00 83.12 86 TYR A CA 1
ATOM 682 C C . TYR A 1 86 ? 5.573 -2.735 -10.850 1.00 83.12 86 TYR A C 1
ATOM 684 O O . TYR A 1 86 ? 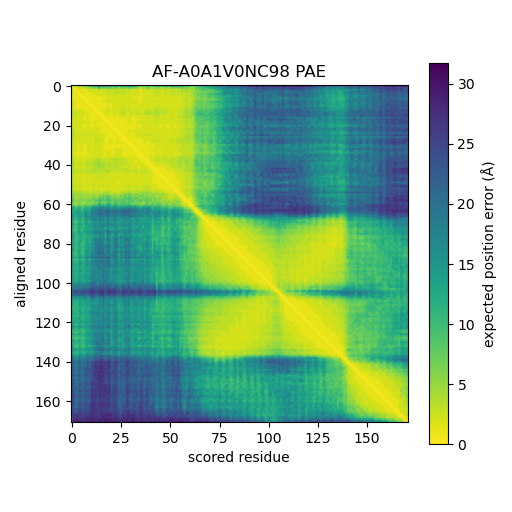6.223 -3.341 -11.702 1.00 83.12 86 TYR A O 1
ATOM 692 N N . CYS A 1 87 ? 4.778 -1.706 -11.163 1.00 87.50 87 CYS A N 1
ATOM 693 C CA . CYS A 1 87 ? 4.638 -1.217 -12.536 1.00 87.50 87 CYS A CA 1
ATOM 694 C C . CYS A 1 87 ? 5.975 -0.750 -13.131 1.00 87.50 87 CYS A C 1
ATOM 696 O O . CYS A 1 87 ? 6.231 -1.047 -14.294 1.00 87.50 87 CYS A O 1
ATOM 698 N N . THR A 1 88 ? 6.843 -0.087 -12.353 1.00 88.00 88 THR A N 1
ATOM 699 C CA . THR A 1 88 ? 8.157 0.366 -12.854 1.00 88.00 88 THR A CA 1
ATOM 700 C C . THR A 1 88 ? 9.066 -0.805 -13.229 1.00 88.00 88 THR A C 1
ATOM 702 O O . THR A 1 88 ? 9.727 -0.775 -14.263 1.00 88.00 88 THR A O 1
ATOM 705 N N . VAL A 1 89 ? 9.046 -1.885 -12.439 1.00 85.69 89 VAL A N 1
ATOM 706 C CA . VAL A 1 89 ? 9.806 -3.108 -12.751 1.00 85.69 89 VAL A CA 1
ATOM 707 C C . VAL A 1 89 ? 9.298 -3.744 -14.045 1.00 85.69 89 VAL A C 1
ATOM 709 O O . VAL A 1 89 ? 10.094 -4.134 -14.894 1.00 85.69 89 VAL A O 1
ATOM 712 N N . ILE A 1 90 ? 7.975 -3.815 -14.232 1.00 86.88 90 ILE A N 1
ATOM 713 C CA . ILE A 1 90 ? 7.380 -4.356 -15.462 1.00 86.88 90 ILE A CA 1
ATOM 714 C C . ILE A 1 90 ? 7.815 -3.531 -16.679 1.00 86.88 90 ILE A C 1
ATOM 716 O O . ILE A 1 90 ? 8.201 -4.108 -17.693 1.00 86.88 90 ILE A O 1
ATOM 720 N N . THR A 1 91 ? 7.802 -2.199 -16.590 1.00 90.88 91 THR A N 1
ATOM 721 C CA . THR A 1 91 ? 8.242 -1.344 -17.704 1.00 90.88 91 THR A CA 1
ATOM 722 C C . THR A 1 91 ? 9.725 -1.515 -18.030 1.00 90.88 91 THR A C 1
ATOM 724 O O . THR A 1 91 ? 10.086 -1.523 -19.206 1.00 90.88 91 THR A O 1
ATOM 727 N N . ASP A 1 92 ? 10.578 -1.737 -17.028 1.00 85.81 92 ASP A N 1
ATOM 728 C CA . ASP A 1 92 ? 12.007 -1.985 -17.252 1.00 85.81 92 ASP A CA 1
ATOM 729 C C . ASP A 1 92 ? 12.258 -3.343 -17.922 1.00 85.81 92 ASP A C 1
ATOM 731 O O . ASP A 1 92 ? 13.104 -3.449 -18.811 1.00 85.81 92 ASP A O 1
ATOM 735 N N . LEU A 1 93 ? 11.471 -4.369 -17.579 1.00 85.81 93 LEU A N 1
ATOM 736 C CA . LEU A 1 93 ? 11.504 -5.662 -18.270 1.00 85.81 93 LEU A CA 1
ATOM 737 C C . LEU A 1 93 ? 11.078 -5.543 -19.740 1.00 85.81 93 LEU A C 1
ATOM 739 O O . LEU A 1 93 ? 11.653 -6.213 -20.596 1.00 85.81 93 LEU A O 1
ATOM 743 N N . VAL A 1 94 ? 10.111 -4.674 -20.051 1.00 90.44 94 VAL A N 1
ATOM 744 C CA . VAL A 1 94 ? 9.706 -4.395 -21.438 1.00 90.44 94 VAL A CA 1
ATOM 745 C C . VAL A 1 94 ? 10.838 -3.716 -22.210 1.00 90.44 94 VAL A C 1
ATOM 747 O O . VAL A 1 94 ? 11.151 -4.149 -23.318 1.00 90.44 94 VAL A O 1
ATOM 750 N N . PHE A 1 95 ? 11.499 -2.705 -21.636 1.00 88.56 95 PHE A N 1
ATOM 751 C CA . PHE A 1 95 ? 12.658 -2.079 -22.283 1.00 88.56 95 PHE A CA 1
ATOM 752 C C . PHE A 1 95 ? 13.797 -3.074 -22.512 1.00 88.56 95 PHE A C 1
ATOM 754 O O . PHE A 1 95 ? 14.371 -3.110 -23.600 1.00 88.56 95 PHE A O 1
ATOM 761 N N . LEU A 1 96 ? 14.075 -3.934 -21.529 1.00 85.69 96 LEU A N 1
ATOM 762 C CA . LEU A 1 96 ? 15.064 -4.996 -21.670 1.00 85.69 96 LEU A CA 1
ATOM 763 C C . LEU A 1 96 ? 14.701 -5.967 -22.802 1.00 85.69 96 LEU A C 1
ATOM 765 O O . LEU A 1 96 ? 15.562 -6.332 -23.600 1.00 85.69 96 LEU A O 1
ATOM 769 N N . PHE A 1 97 ? 13.431 -6.365 -22.903 1.00 85.56 97 PHE A N 1
ATOM 770 C CA . PHE A 1 97 ? 12.952 -7.239 -23.971 1.00 85.56 97 PHE A CA 1
ATOM 771 C C . PHE A 1 97 ? 13.101 -6.602 -25.361 1.00 85.56 97 PHE A C 1
ATOM 773 O O . PHE A 1 97 ? 13.487 -7.290 -26.307 1.00 85.56 97 PHE A O 1
ATOM 780 N N . ILE A 1 98 ? 12.849 -5.295 -25.493 1.00 87.31 98 ILE A N 1
ATOM 781 C CA . ILE A 1 98 ? 13.056 -4.549 -26.746 1.00 87.31 98 ILE A CA 1
ATOM 782 C C . ILE A 1 98 ? 14.536 -4.582 -27.150 1.00 87.31 98 ILE A C 1
ATOM 784 O O . ILE A 1 98 ? 14.852 -4.907 -28.295 1.00 87.31 98 ILE A O 1
ATOM 788 N N . ILE A 1 99 ? 15.442 -4.315 -26.203 1.00 85.31 99 ILE A N 1
ATOM 789 C CA . ILE A 1 99 ? 16.892 -4.369 -26.439 1.00 85.31 99 ILE A CA 1
ATOM 790 C C . ILE A 1 99 ? 17.310 -5.788 -26.846 1.00 85.31 99 ILE A C 1
ATOM 792 O O . ILE A 1 99 ? 17.997 -5.968 -27.848 1.00 85.31 99 ILE A O 1
ATOM 796 N N . LEU A 1 100 ? 16.837 -6.815 -26.137 1.00 82.69 100 LEU A N 1
ATOM 797 C CA . LEU A 1 100 ? 17.122 -8.216 -26.455 1.00 82.69 100 LEU A CA 1
ATOM 798 C C . LEU A 1 100 ? 16.627 -8.618 -27.845 1.00 82.69 100 LEU A C 1
ATOM 800 O O . LEU A 1 100 ? 17.371 -9.242 -28.596 1.00 82.69 100 LEU A O 1
ATOM 804 N N . SER A 1 101 ? 15.401 -8.237 -28.203 1.00 82.06 101 SER A N 1
ATOM 805 C CA . SER A 1 101 ? 14.808 -8.543 -29.510 1.00 82.06 101 SER A CA 1
ATOM 806 C C . SER A 1 101 ? 15.632 -7.954 -30.655 1.00 82.06 101 SER A C 1
ATOM 808 O O . SER A 1 101 ? 15.750 -8.581 -31.708 1.00 82.06 101 SER A O 1
ATOM 810 N N . SER A 1 102 ? 16.277 -6.804 -30.431 1.00 83.19 102 SER A N 1
ATOM 811 C CA . SER A 1 102 ? 17.151 -6.189 -31.434 1.00 83.19 102 SER A CA 1
ATOM 812 C C . SER A 1 102 ? 18.376 -7.043 -31.776 1.00 83.19 102 SER A C 1
ATOM 814 O O . SER A 1 102 ? 18.783 -7.129 -32.933 1.00 83.19 102 SER A O 1
ATOM 816 N N . HIS A 1 103 ? 18.896 -7.802 -30.806 1.00 77.88 103 HIS A N 1
ATOM 817 C CA . HIS A 1 103 ? 20.007 -8.723 -31.041 1.00 77.88 103 HIS A CA 1
ATOM 818 C C . HIS A 1 103 ? 19.608 -9.946 -31.881 1.00 77.88 103 HIS A C 1
ATOM 820 O O . HIS A 1 103 ? 20.490 -10.637 -32.392 1.00 77.88 103 HIS A O 1
ATOM 826 N N . TYR A 1 104 ? 18.312 -10.249 -32.048 1.00 78.94 104 TYR A N 1
ATOM 827 C CA . TYR A 1 104 ? 17.805 -11.415 -32.792 1.00 78.94 104 TYR A CA 1
ATOM 828 C C . TYR A 1 104 ? 17.452 -11.166 -34.263 1.00 78.94 104 TYR A C 1
ATOM 830 O O . TYR A 1 104 ? 16.858 -12.037 -34.891 1.00 78.94 104 TYR A O 1
ATOM 838 N N . GLY A 1 105 ? 17.915 -10.054 -34.839 1.00 69.38 105 GLY A N 1
ATOM 839 C CA . GLY A 1 105 ? 17.817 -9.793 -36.282 1.00 69.38 105 GLY A CA 1
ATOM 840 C C . GLY A 1 105 ? 16.932 -8.605 -36.653 1.00 69.38 105 GLY A C 1
ATOM 841 O O . GLY A 1 105 ? 16.701 -8.375 -37.835 1.00 69.38 105 GLY A O 1
ATOM 842 N N . ALA A 1 106 ? 16.453 -7.843 -35.667 1.00 74.06 106 ALA A N 1
ATOM 843 C CA . ALA A 1 106 ? 15.793 -6.561 -35.884 1.00 74.06 106 ALA A CA 1
ATOM 844 C C . ALA A 1 106 ? 16.776 -5.425 -35.563 1.00 74.06 106 ALA A C 1
ATOM 846 O O . ALA A 1 106 ? 16.958 -5.069 -34.401 1.00 74.06 106 ALA A O 1
ATOM 847 N N . GLU A 1 107 ? 17.423 -4.848 -36.574 1.00 81.12 107 GLU A N 1
ATOM 848 C CA . GLU A 1 107 ? 18.286 -3.681 -36.363 1.00 81.12 107 GLU A CA 1
ATOM 849 C C . GLU A 1 107 ? 17.441 -2.485 -35.893 1.00 81.12 107 GLU A C 1
ATOM 851 O O . GLU A 1 107 ? 16.615 -1.951 -36.636 1.00 81.12 107 GLU A O 1
ATOM 856 N N . LEU A 1 108 ? 17.621 -2.072 -34.634 1.00 80.38 108 LEU A N 1
ATOM 857 C CA . LEU A 1 108 ? 16.990 -0.866 -34.103 1.00 80.38 108 LEU A CA 1
ATOM 858 C C . LEU A 1 108 ? 17.851 0.366 -34.421 1.00 80.38 108 LEU A C 1
ATOM 860 O O . LEU A 1 108 ? 19.065 0.339 -34.205 1.00 80.38 108 LEU A O 1
ATOM 864 N N . PRO A 1 109 ? 17.240 1.488 -34.843 1.00 88.81 109 PRO A N 1
ATOM 865 C CA . PRO A 1 109 ? 17.929 2.768 -34.925 1.00 88.81 109 PRO A CA 1
ATOM 866 C C . PRO A 1 109 ? 18.585 3.152 -33.592 1.00 88.81 109 PRO A C 1
ATOM 868 O O . PRO A 1 109 ? 17.983 3.015 -32.525 1.00 88.81 109 PRO A O 1
ATOM 871 N N . ILE A 1 110 ? 19.787 3.734 -33.657 1.00 84.31 110 ILE A N 1
ATOM 872 C CA . ILE A 1 110 ? 20.561 4.176 -32.480 1.00 84.31 110 ILE A CA 1
ATOM 873 C C . ILE A 1 110 ? 19.754 5.141 -31.591 1.00 84.31 110 ILE A C 1
ATOM 875 O O . ILE A 1 110 ? 19.864 5.102 -30.366 1.00 84.31 110 ILE A O 1
ATOM 879 N N . SER A 1 111 ? 18.895 5.975 -32.185 1.00 84.19 111 SER A N 1
ATOM 880 C CA . SER A 1 111 ? 18.013 6.888 -31.449 1.00 84.19 111 SER A CA 1
ATOM 881 C C . SER A 1 111 ? 17.044 6.160 -30.509 1.00 84.19 111 SER A C 1
ATOM 883 O O . SER A 1 111 ? 16.804 6.639 -29.402 1.00 84.19 111 SER A O 1
ATOM 885 N N . ILE A 1 112 ? 16.531 4.989 -30.908 1.00 87.50 112 ILE A N 1
ATOM 886 C CA . ILE A 1 112 ? 15.644 4.166 -30.075 1.00 87.50 112 ILE A CA 1
ATOM 887 C C . ILE A 1 112 ? 16.432 3.561 -28.914 1.00 87.50 112 ILE A C 1
ATOM 889 O O . ILE A 1 112 ? 15.965 3.607 -27.779 1.00 87.50 112 ILE A O 1
ATOM 893 N N . LEU A 1 1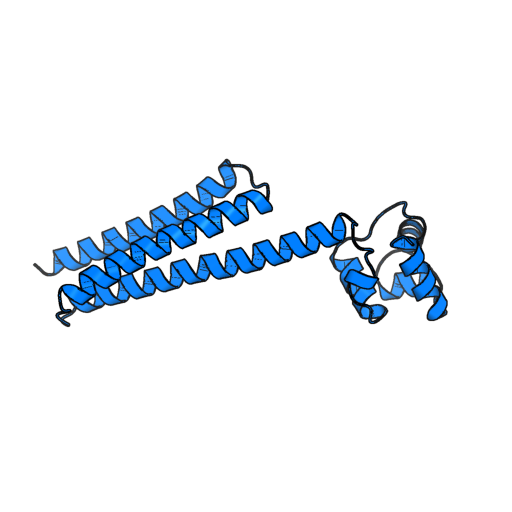13 ? 17.650 3.073 -29.166 1.00 81.94 113 LEU A N 1
ATOM 894 C CA . LEU A 1 113 ? 18.517 2.539 -28.114 1.00 81.94 113 LEU A CA 1
ATOM 895 C C . LEU A 1 113 ? 18.789 3.601 -27.034 1.00 81.94 113 LEU A C 1
ATOM 897 O O . LEU A 1 113 ? 18.550 3.359 -25.851 1.00 81.94 113 LEU A O 1
ATOM 901 N N . ILE A 1 114 ? 19.190 4.812 -27.440 1.00 85.50 114 ILE A N 1
ATOM 902 C CA . ILE A 1 114 ? 19.423 5.938 -26.521 1.00 85.50 114 ILE A CA 1
ATOM 903 C C . ILE A 1 114 ? 18.147 6.273 -25.736 1.00 85.50 114 ILE A C 1
ATOM 905 O O . ILE A 1 114 ? 18.203 6.424 -24.515 1.00 85.50 114 ILE A O 1
ATOM 909 N N . ALA A 1 115 ? 16.992 6.337 -26.407 1.00 88.88 115 ALA A N 1
ATOM 910 C CA . ALA A 1 115 ? 15.714 6.613 -25.756 1.00 88.88 115 ALA A CA 1
ATOM 911 C C . ALA A 1 115 ? 15.344 5.546 -24.710 1.00 88.88 115 ALA A C 1
ATOM 913 O O . ALA A 1 115 ? 14.917 5.899 -23.611 1.00 88.88 115 ALA A O 1
ATOM 914 N N . THR A 1 116 ? 15.555 4.256 -25.002 1.00 88.56 116 THR A N 1
ATOM 915 C CA . THR A 1 116 ? 15.293 3.168 -24.041 1.00 88.56 116 THR A CA 1
ATOM 916 C C . THR A 1 116 ? 16.223 3.224 -22.831 1.00 88.56 116 THR A C 1
ATOM 918 O O . THR A 1 116 ? 15.755 3.078 -21.705 1.00 88.56 116 THR A O 1
ATOM 921 N N . CYS A 1 117 ? 17.510 3.532 -23.023 1.00 82.81 117 CYS A N 1
ATOM 922 C CA . CYS A 1 117 ? 18.459 3.705 -21.921 1.00 82.81 117 CYS A CA 1
ATOM 923 C C . CYS A 1 117 ? 18.073 4.876 -21.005 1.00 82.81 117 CYS A C 1
ATOM 925 O O . CYS A 1 117 ? 18.104 4.742 -19.781 1.00 82.81 117 CYS A O 1
ATOM 927 N N . ILE A 1 118 ? 17.668 6.013 -21.585 1.00 89.06 118 ILE A N 1
ATOM 928 C CA . ILE A 1 118 ? 17.165 7.164 -20.820 1.00 89.06 118 ILE A CA 1
ATOM 929 C C . ILE A 1 118 ? 15.888 6.776 -20.063 1.00 89.06 118 ILE A C 1
ATOM 931 O O . ILE A 1 118 ? 15.768 7.079 -18.876 1.00 89.06 118 ILE A O 1
ATOM 935 N N . GLY A 1 119 ? 14.965 6.069 -20.722 1.00 88.69 119 GLY A N 1
ATOM 936 C CA . GLY A 1 119 ? 13.720 5.584 -20.124 1.00 88.69 119 GLY A CA 1
ATOM 937 C C . GLY A 1 119 ? 13.951 4.690 -18.906 1.00 88.69 119 GLY A C 1
ATOM 938 O O . GLY A 1 119 ? 13.376 4.947 -17.850 1.00 88.69 119 GLY A O 1
ATOM 939 N N . ILE A 1 120 ? 14.853 3.708 -19.016 1.00 87.94 120 ILE A N 1
ATOM 940 C CA . ILE A 1 120 ? 15.262 2.842 -17.897 1.00 87.94 120 ILE A CA 1
ATOM 941 C C . ILE A 1 120 ? 15.837 3.684 -16.750 1.00 87.94 120 ILE A C 1
ATOM 943 O O . ILE A 1 120 ? 15.457 3.507 -15.595 1.00 87.94 120 ILE A O 1
ATOM 947 N N . GLY A 1 121 ? 16.721 4.643 -17.048 1.00 82.56 121 GLY A N 1
ATOM 948 C CA . GLY A 1 121 ? 17.306 5.517 -16.026 1.00 82.56 121 GLY A CA 1
ATOM 949 C C . GLY A 1 121 ? 16.255 6.324 -15.252 1.00 82.56 121 GLY A C 1
ATOM 950 O O . GLY A 1 121 ? 16.289 6.374 -14.020 1.00 82.56 121 GLY A O 1
ATOM 951 N N . VAL A 1 122 ? 15.286 6.911 -15.962 1.00 93.06 122 VAL A N 1
ATOM 952 C CA . VAL A 1 122 ? 14.165 7.648 -15.355 1.00 93.06 122 VAL A CA 1
ATOM 953 C C . VAL A 1 122 ? 13.286 6.715 -14.517 1.00 93.06 122 VAL A C 1
ATOM 955 O O . VAL A 1 122 ? 12.959 7.048 -13.377 1.00 93.06 122 VAL A O 1
ATOM 958 N N . ASN A 1 123 ? 12.948 5.532 -15.029 1.00 90.12 123 ASN A N 1
ATOM 959 C CA . ASN A 1 123 ? 12.145 4.547 -14.305 1.00 90.12 123 ASN A CA 1
ATOM 960 C C . ASN A 1 123 ? 12.811 4.071 -13.014 1.00 90.12 123 ASN A C 1
ATOM 962 O O . ASN A 1 123 ? 12.145 3.991 -11.982 1.00 90.12 123 ASN A O 1
ATOM 966 N N . ILE A 1 124 ? 14.121 3.819 -13.034 1.00 85.62 124 ILE A N 1
ATOM 967 C CA . ILE A 1 124 ? 14.881 3.445 -11.836 1.00 85.62 124 ILE A CA 1
ATOM 968 C C . ILE A 1 124 ? 14.814 4.562 -10.786 1.00 85.62 124 ILE A C 1
ATOM 970 O O . ILE A 1 124 ? 14.623 4.283 -9.598 1.00 85.62 124 ILE A O 1
ATOM 974 N N . ALA A 1 125 ? 14.920 5.829 -11.199 1.00 87.38 125 ALA A N 1
ATOM 975 C CA . ALA A 1 125 ? 14.783 6.964 -10.286 1.00 87.38 125 ALA A CA 1
ATOM 976 C C . ALA A 1 125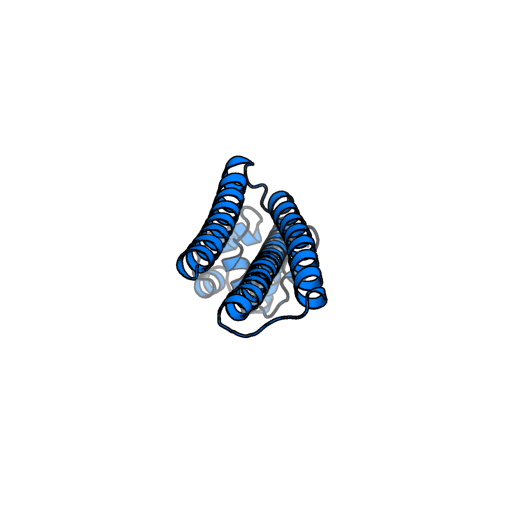 ? 13.372 7.041 -9.669 1.00 87.38 125 ALA A C 1
ATOM 978 O O . ALA A 1 125 ? 13.230 7.241 -8.459 1.00 87.38 125 ALA A O 1
ATOM 979 N N . VAL A 1 126 ? 12.327 6.815 -10.474 1.00 91.88 126 VAL A N 1
ATOM 980 C CA . VAL A 1 126 ? 10.928 6.754 -10.013 1.00 91.88 126 VAL A CA 1
ATOM 981 C C . VAL A 1 126 ? 10.707 5.580 -9.052 1.00 91.88 126 VAL A C 1
ATOM 983 O O . VAL A 1 126 ? 10.100 5.749 -7.991 1.00 91.88 126 VAL A O 1
ATOM 986 N N . MET A 1 127 ? 11.253 4.403 -9.361 1.00 87.12 127 MET A N 1
ATOM 987 C CA . MET A 1 127 ? 11.218 3.238 -8.478 1.00 87.12 127 MET A CA 1
ATOM 988 C C . MET A 1 127 ? 11.865 3.567 -7.129 1.00 87.12 127 MET A C 1
ATOM 990 O O . MET A 1 127 ? 11.289 3.300 -6.073 1.00 87.12 127 MET A O 1
ATOM 994 N N . PHE A 1 128 ? 13.040 4.202 -7.142 1.00 85.75 128 PHE A N 1
ATOM 995 C CA . PHE A 1 128 ? 13.736 4.595 -5.919 1.00 85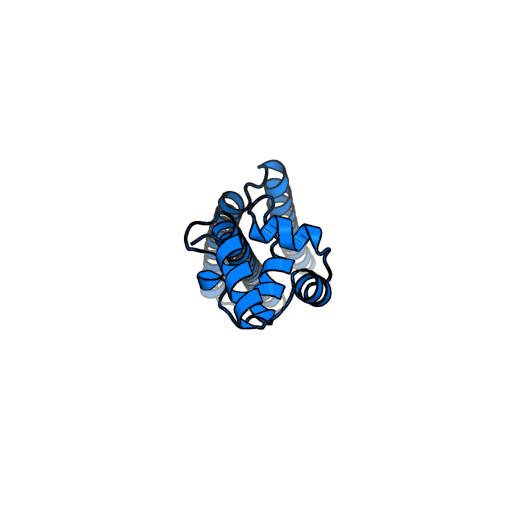.75 128 PHE A CA 1
ATOM 996 C C . PHE A 1 128 ? 12.913 5.575 -5.071 1.00 85.75 128 PHE A C 1
ATOM 998 O O . PHE A 1 128 ? 12.848 5.425 -3.847 1.00 85.75 128 PHE A O 1
ATOM 1005 N N . TYR A 1 129 ? 12.226 6.531 -5.707 1.00 89.75 129 TYR A N 1
ATOM 1006 C CA . TYR A 1 129 ? 11.292 7.426 -5.025 1.00 89.75 129 TYR A CA 1
ATOM 1007 C C . TYR A 1 129 ? 10.180 6.648 -4.305 1.00 89.75 129 TYR A C 1
ATOM 1009 O O . TYR A 1 129 ? 9.973 6.855 -3.104 1.00 89.75 129 TYR A O 1
ATOM 1017 N N . PHE A 1 130 ? 9.505 5.715 -4.989 1.00 88.56 130 PHE A N 1
ATOM 1018 C CA . PHE A 1 130 ? 8.437 4.916 -4.379 1.00 88.56 130 PHE A CA 1
ATOM 1019 C C . PHE A 1 130 ? 8.947 4.056 -3.223 1.00 88.56 130 PHE A C 1
ATOM 1021 O O . PHE A 1 130 ? 8.344 4.056 -2.148 1.00 88.56 130 PHE A O 1
ATOM 1028 N N . LEU A 1 131 ? 10.092 3.392 -3.388 1.00 84.56 131 LEU A N 1
ATOM 1029 C CA . LEU A 1 131 ? 10.701 2.583 -2.331 1.00 84.56 131 LEU A CA 1
ATOM 1030 C C . LEU A 1 131 ? 11.073 3.422 -1.104 1.00 84.56 131 LEU A C 1
ATOM 1032 O O . LEU A 1 131 ? 10.903 2.972 0.033 1.00 84.56 131 LEU A O 1
ATOM 1036 N N . ASN A 1 132 ? 11.562 4.647 -1.308 1.00 84.38 132 ASN A N 1
ATOM 1037 C CA . ASN A 1 132 ? 11.875 5.549 -0.207 1.00 84.38 132 ASN A CA 1
ATOM 1038 C C . ASN A 1 132 ? 10.607 6.050 0.505 1.00 84.38 132 ASN A C 1
ATOM 1040 O O . ASN A 1 132 ? 10.586 6.111 1.733 1.00 84.38 132 ASN A O 1
ATOM 1044 N N . ARG A 1 133 ? 9.525 6.340 -0.231 1.00 87.94 133 ARG A N 1
ATOM 1045 C CA . ARG A 1 133 ? 8.225 6.702 0.366 1.00 87.94 133 ARG A CA 1
ATOM 1046 C C . ARG A 1 133 ? 7.626 5.546 1.168 1.00 87.94 133 ARG A C 1
ATOM 1048 O O . ARG A 1 133 ? 7.230 5.756 2.311 1.00 87.94 133 ARG A O 1
ATOM 1055 N N . ILE A 1 134 ? 7.643 4.323 0.630 1.00 86.06 134 ILE A N 1
ATOM 1056 C CA . ILE A 1 134 ? 7.168 3.118 1.333 1.00 86.06 134 ILE A CA 1
ATOM 1057 C C . ILE A 1 134 ? 7.929 2.917 2.645 1.00 86.06 134 ILE A C 1
ATOM 1059 O O . ILE A 1 134 ? 7.312 2.617 3.658 1.00 86.06 134 ILE A O 1
ATOM 1063 N N . LYS A 1 135 ? 9.249 3.130 2.663 1.00 82.88 135 LYS A N 1
ATOM 1064 C CA . LYS A 1 135 ? 10.061 3.025 3.886 1.00 82.88 135 LYS A CA 1
ATOM 1065 C C . LYS A 1 135 ? 9.621 3.982 4.983 1.00 82.88 135 LYS A C 1
ATOM 1067 O O . LYS A 1 135 ? 9.525 3.570 6.133 1.00 82.88 135 LYS A O 1
ATOM 1072 N N . ILE A 1 136 ? 9.420 5.249 4.620 1.00 83.94 136 ILE A N 1
ATOM 1073 C CA . ILE A 1 136 ? 9.010 6.298 5.558 1.00 83.94 136 ILE A CA 1
ATOM 1074 C C . ILE A 1 136 ? 7.646 5.943 6.157 1.00 83.94 136 ILE A C 1
ATOM 1076 O O . ILE A 1 136 ? 7.423 6.146 7.345 1.00 83.94 136 ILE A O 1
ATOM 1080 N N . LEU A 1 137 ? 6.754 5.361 5.351 1.00 82.50 137 LEU A N 1
ATOM 1081 C CA . LEU A 1 137 ? 5.436 4.942 5.808 1.00 82.50 137 LEU A CA 1
ATOM 1082 C C . LEU A 1 137 ? 5.494 3.642 6.632 1.00 82.50 137 LEU A C 1
ATOM 1084 O O . LEU A 1 137 ? 4.989 3.612 7.743 1.00 82.50 137 LEU A O 1
ATOM 1088 N N . GLU A 1 138 ? 6.120 2.562 6.173 1.00 78.69 138 GLU A N 1
ATOM 1089 C CA . GLU A 1 138 ? 6.089 1.269 6.883 1.00 78.69 138 GLU A CA 1
ATOM 1090 C C . GLU A 1 138 ? 6.899 1.239 8.193 1.00 78.69 138 GLU A C 1
ATOM 1092 O O . GLU A 1 138 ? 6.859 0.225 8.885 1.00 78.69 138 GLU A O 1
ATOM 1097 N N . ASP A 1 139 ? 7.655 2.296 8.518 1.00 72.06 139 ASP A N 1
ATOM 1098 C CA . ASP A 1 139 ? 8.627 2.324 9.627 1.00 72.06 139 ASP A CA 1
ATOM 1099 C C . ASP A 1 139 ? 9.539 1.075 9.631 1.00 72.06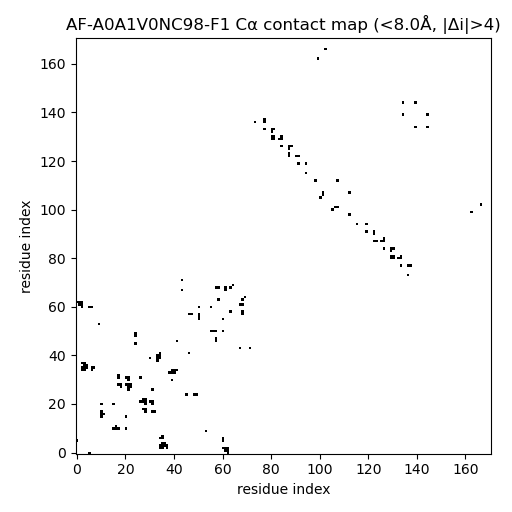 139 ASP A C 1
ATOM 1101 O O . ASP A 1 139 ? 9.982 0.541 10.650 1.00 72.06 139 ASP A O 1
ATOM 1105 N N . LYS A 1 140 ? 9.788 0.537 8.427 1.00 64.69 140 LYS A N 1
ATOM 1106 C CA . LYS A 1 140 ? 10.569 -0.682 8.230 1.00 64.69 140 LYS A CA 1
ATOM 1107 C C . LYS A 1 140 ? 11.998 -0.423 8.682 1.00 64.69 140 LYS A C 1
ATOM 1109 O O . LYS A 1 140 ? 12.647 0.533 8.245 1.00 64.69 140 LYS A O 1
ATOM 1114 N N . THR A 1 141 ? 12.553 -1.357 9.455 1.00 60.53 141 THR A N 1
ATOM 1115 C CA . THR A 1 141 ? 13.976 -1.305 9.801 1.00 60.53 141 THR A CA 1
ATOM 1116 C C . THR A 1 141 ? 14.824 -1.226 8.525 1.00 60.53 141 THR A C 1
ATOM 1118 O O . THR A 1 141 ? 14.592 -1.945 7.546 1.00 60.53 141 THR A O 1
ATOM 1121 N N . LYS A 1 142 ? 15.872 -0.385 8.535 1.00 60.72 142 LYS A N 1
ATOM 1122 C CA . LYS A 1 142 ? 16.806 -0.210 7.399 1.00 60.72 142 LYS A CA 1
ATOM 1123 C C . LYS A 1 142 ? 17.393 -1.537 6.876 1.00 60.72 142 LYS A C 1
ATOM 1125 O O . LYS A 1 142 ? 17.967 -1.554 5.791 1.00 60.72 142 LYS A O 1
ATOM 1130 N N . LYS A 1 143 ? 17.325 -2.631 7.646 1.00 54.66 143 LYS A N 1
ATOM 1131 C CA . LYS A 1 143 ? 17.819 -3.971 7.288 1.00 54.66 143 LYS A CA 1
ATOM 1132 C C . LYS A 1 143 ? 16.844 -4.738 6.385 1.00 54.66 143 LYS A C 1
ATOM 1134 O O . LYS A 1 143 ? 17.294 -5.322 5.405 1.00 54.66 143 LYS A O 1
ATOM 1139 N N . GLN A 1 144 ? 15.540 -4.700 6.672 1.00 60.78 144 GLN A N 1
ATOM 1140 C CA . GLN A 1 144 ? 14.508 -5.389 5.883 1.00 60.78 144 GLN A CA 1
ATOM 1141 C C . GLN A 1 144 ? 14.427 -4.807 4.464 1.00 60.78 144 GLN A C 1
ATOM 1143 O O . GLN A 1 144 ? 14.507 -5.532 3.479 1.00 60.78 144 GLN A O 1
ATOM 1148 N N . GLN A 1 145 ? 14.379 -3.478 4.361 1.00 64.75 145 GLN A N 1
ATOM 1149 C CA . GLN A 1 145 ? 14.292 -2.781 3.078 1.00 64.75 145 GLN A CA 1
ATOM 1150 C C . GLN A 1 145 ? 15.549 -2.978 2.213 1.00 64.75 145 GLN A C 1
ATOM 1152 O O . GLN A 1 145 ? 15.455 -3.157 1.002 1.00 64.75 145 GLN A O 1
ATOM 1157 N N . ARG A 1 146 ? 16.742 -2.983 2.830 1.00 62.38 146 ARG A N 1
ATOM 1158 C CA . ARG A 1 146 ? 17.995 -3.239 2.105 1.00 62.38 146 ARG A CA 1
ATOM 1159 C C . ARG A 1 146 ? 18.013 -4.621 1.457 1.00 62.38 146 ARG A C 1
ATOM 1161 O O . ARG A 1 146 ? 18.554 -4.732 0.367 1.00 62.38 146 ARG A O 1
ATOM 1168 N N . LYS A 1 147 ? 17.397 -5.639 2.072 1.00 69.62 147 LYS A N 1
ATOM 1169 C CA . LYS A 1 147 ? 17.263 -6.969 1.455 1.00 69.62 147 LYS A CA 1
ATOM 1170 C C . LYS A 1 147 ? 16.394 -6.934 0.194 1.00 69.62 147 LYS A C 1
ATOM 1172 O O . LYS A 1 147 ? 16.813 -7.477 -0.817 1.00 69.62 147 LYS A O 1
ATOM 1177 N N . GLU A 1 148 ? 15.234 -6.275 0.233 1.00 67.12 148 GLU A N 1
ATOM 1178 C CA . GLU A 1 148 ? 14.330 -6.169 -0.930 1.00 67.12 148 GLU A CA 1
ATOM 1179 C C . GLU A 1 148 ? 14.993 -5.416 -2.101 1.00 67.12 148 GLU A C 1
ATOM 1181 O O . GLU A 1 148 ? 14.964 -5.878 -3.244 1.00 67.12 148 GLU A O 1
ATOM 1186 N N . ILE A 1 149 ? 15.684 -4.305 -1.811 1.00 69.44 149 ILE A N 1
ATOM 1187 C CA . ILE A 1 149 ? 16.455 -3.549 -2.814 1.00 69.44 149 ILE A CA 1
ATOM 1188 C C . ILE A 1 149 ? 17.595 -4.401 -3.385 1.00 69.44 149 ILE A C 1
ATOM 1190 O O . ILE A 1 149 ? 17.786 -4.448 -4.596 1.00 69.44 149 ILE A O 1
ATOM 1194 N N . PHE A 1 150 ? 18.340 -5.096 -2.526 1.00 71.38 150 PHE A N 1
ATOM 1195 C CA . PHE A 1 150 ? 19.469 -5.930 -2.934 1.00 71.38 150 PHE A CA 1
ATOM 1196 C C . PHE A 1 150 ? 19.040 -7.083 -3.851 1.00 71.38 1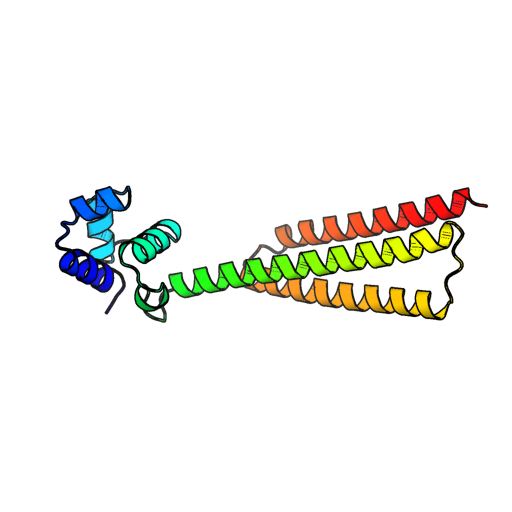50 PHE A C 1
ATOM 1198 O O . PHE A 1 150 ? 19.688 -7.322 -4.865 1.00 71.38 150 PHE A O 1
ATOM 1205 N N . ILE A 1 151 ? 17.916 -7.742 -3.548 1.00 73.06 151 ILE A N 1
ATOM 1206 C CA . ILE A 1 151 ? 17.331 -8.779 -4.413 1.00 73.06 151 ILE A CA 1
ATOM 1207 C C . ILE A 1 151 ? 16.966 -8.193 -5.782 1.00 73.06 151 ILE A C 1
ATOM 1209 O O . ILE A 1 151 ? 17.290 -8.789 -6.805 1.00 73.06 151 ILE A O 1
ATOM 1213 N N . THR A 1 152 ? 16.351 -7.009 -5.809 1.00 70.81 152 THR A N 1
ATOM 1214 C CA . THR A 1 152 ? 15.967 -6.339 -7.063 1.00 70.81 152 THR A CA 1
ATOM 1215 C C . THR A 1 152 ? 17.194 -6.020 -7.922 1.00 70.81 152 THR A C 1
ATOM 1217 O O . THR A 1 152 ? 17.218 -6.337 -9.107 1.00 70.81 152 THR A O 1
ATOM 1220 N N . ILE A 1 153 ? 18.255 -5.472 -7.318 1.00 74.19 153 ILE A N 1
ATOM 1221 C CA . ILE A 1 153 ? 19.519 -5.184 -8.012 1.00 74.19 153 ILE A CA 1
ATOM 1222 C C . ILE A 1 153 ? 20.151 -6.469 -8.560 1.00 74.19 153 ILE A C 1
ATOM 1224 O O . ILE A 1 153 ? 20.580 -6.488 -9.710 1.00 74.19 153 ILE A O 1
ATOM 1228 N N . ILE A 1 154 ? 20.183 -7.549 -7.770 1.00 77.19 154 ILE A N 1
ATOM 1229 C CA . ILE A 1 154 ? 20.702 -8.850 -8.217 1.00 77.19 154 ILE A CA 1
ATOM 1230 C C . ILE A 1 154 ? 19.936 -9.361 -9.437 1.00 77.19 154 ILE A C 1
ATOM 1232 O O . ILE A 1 154 ? 20.566 -9.819 -10.385 1.00 77.19 154 ILE A O 1
ATOM 1236 N N . LEU A 1 155 ? 18.604 -9.265 -9.436 1.00 74.94 155 LEU A N 1
ATOM 1237 C CA . LEU A 1 155 ? 17.778 -9.691 -10.568 1.00 74.94 155 LEU A CA 1
ATOM 1238 C C . LEU A 1 155 ? 18.073 -8.866 -11.826 1.00 74.94 155 LEU A C 1
ATOM 1240 O O . LEU A 1 155 ? 18.223 -9.445 -12.900 1.00 74.94 155 LEU A O 1
ATOM 1244 N N . CYS A 1 156 ? 18.238 -7.545 -11.696 1.00 70.81 156 CYS A N 1
ATOM 1245 C CA . CYS A 1 156 ? 18.630 -6.685 -12.814 1.00 70.81 156 CYS A CA 1
ATOM 1246 C C . CYS A 1 156 ? 20.029 -7.029 -13.352 1.00 70.81 156 CYS A C 1
ATOM 1248 O O . CYS A 1 156 ? 20.219 -7.097 -14.565 1.00 70.81 156 CYS A O 1
ATOM 1250 N N . ILE A 1 157 ? 21.005 -7.286 -12.470 1.00 76.81 157 ILE A N 1
ATOM 1251 C CA . ILE A 1 157 ? 22.364 -7.690 -12.866 1.00 76.81 157 ILE A CA 1
ATOM 1252 C C . ILE A 1 157 ? 22.341 -9.051 -13.564 1.00 76.81 157 ILE A C 1
ATOM 1254 O O . ILE A 1 157 ? 22.959 -9.201 -14.612 1.00 76.81 157 ILE A O 1
ATOM 1258 N N . LEU A 1 158 ? 21.617 -10.033 -13.023 1.00 77.81 158 LEU A N 1
ATOM 1259 C CA . LEU A 1 158 ? 21.444 -11.346 -13.649 1.00 77.81 158 LEU A CA 1
ATOM 1260 C C . LEU A 1 158 ? 20.844 -11.213 -15.047 1.00 77.81 158 LEU A C 1
ATOM 1262 O O . LEU A 1 158 ? 21.366 -11.799 -15.991 1.00 77.81 158 LEU A O 1
ATOM 1266 N N . ALA A 1 159 ? 19.796 -10.401 -15.189 1.00 71.25 159 ALA A N 1
ATOM 1267 C CA . ALA A 1 159 ? 19.172 -10.138 -16.476 1.00 71.25 159 ALA A CA 1
ATOM 1268 C C . ALA A 1 159 ? 20.174 -9.521 -17.469 1.00 71.25 159 ALA A C 1
ATOM 1270 O O . ALA A 1 159 ? 20.290 -9.999 -18.596 1.00 71.25 159 ALA A O 1
ATOM 1271 N N . PHE A 1 160 ? 20.967 -8.536 -17.033 1.00 76.00 160 PHE A N 1
ATOM 1272 C CA . PHE A 1 160 ? 22.022 -7.927 -17.844 1.00 76.00 160 PHE A CA 1
ATOM 1273 C C . PHE A 1 160 ? 23.124 -8.923 -18.241 1.00 76.00 160 PHE A C 1
ATOM 1275 O O . PHE A 1 160 ? 23.499 -8.998 -19.409 1.00 76.00 160 PHE A O 1
ATOM 1282 N N . VAL A 1 161 ? 23.620 -9.738 -17.309 1.00 77.38 161 VAL A N 1
ATOM 1283 C CA . VAL A 1 161 ? 24.648 -10.755 -17.592 1.00 77.38 161 VAL A CA 1
ATOM 1284 C C . VAL A 1 161 ? 24.141 -11.775 -18.608 1.00 77.38 161 VAL A C 1
ATOM 1286 O O . VAL A 1 161 ? 24.861 -12.113 -19.546 1.00 77.38 161 VAL A O 1
ATOM 1289 N N . VAL A 1 162 ? 22.887 -12.216 -18.480 1.00 76.19 162 VAL A N 1
ATOM 1290 C CA . VAL A 1 162 ? 22.250 -13.094 -19.469 1.00 76.19 162 VAL A CA 1
ATOM 1291 C C . VAL A 1 162 ? 22.233 -12.430 -20.849 1.0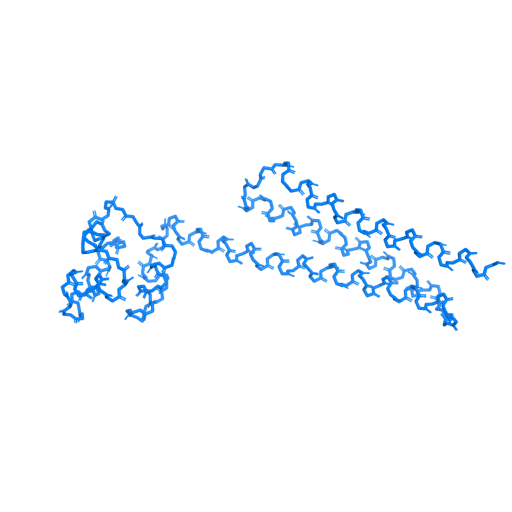0 76.19 162 VAL A C 1
ATOM 1293 O O . VAL A 1 162 ? 22.556 -13.091 -21.833 1.00 76.19 162 VAL A O 1
ATOM 1296 N N . THR A 1 163 ? 21.954 -11.122 -20.939 1.00 67.69 163 THR A N 1
ATOM 1297 C CA . THR A 1 163 ? 21.993 -10.400 -22.227 1.00 67.69 163 THR A CA 1
ATOM 1298 C C . THR A 1 163 ? 23.393 -10.372 -22.849 1.00 67.69 163 THR A C 1
ATOM 1300 O O . THR A 1 163 ? 23.539 -10.614 -24.048 1.00 67.69 163 THR A O 1
ATOM 1303 N N . MET A 1 164 ? 24.436 -10.159 -22.039 1.00 72.44 164 MET A N 1
ATOM 1304 C CA . MET A 1 164 ? 25.826 -10.155 -22.505 1.00 72.44 164 MET A CA 1
ATOM 1305 C C . MET A 1 164 ? 26.261 -11.535 -23.004 1.00 72.44 164 MET A C 1
ATOM 1307 O O . MET A 1 164 ? 26.876 -11.634 -24.063 1.00 72.44 164 MET A O 1
ATOM 1311 N N . LEU A 1 165 ? 25.906 -12.599 -22.277 1.00 72.62 165 LEU A N 1
ATOM 1312 C CA . LEU A 1 165 ? 26.226 -13.976 -22.663 1.00 72.62 165 LEU A CA 1
ATOM 1313 C C . LEU A 1 165 ? 25.544 -14.367 -23.977 1.00 72.62 165 LEU A C 1
ATOM 1315 O O . LEU A 1 165 ? 26.189 -14.928 -24.858 1.00 72.62 165 LEU A O 1
ATOM 1319 N N . VAL A 1 166 ? 24.265 -14.023 -24.139 1.00 67.38 166 VAL A N 1
ATOM 1320 C CA . VAL A 1 166 ? 23.518 -14.262 -25.383 1.00 67.38 166 VAL A CA 1
ATOM 1321 C C . VAL A 1 166 ? 24.158 -13.542 -26.575 1.00 67.38 166 VAL A C 1
ATOM 1323 O O . VAL A 1 166 ? 24.225 -14.108 -27.663 1.00 67.38 166 VAL A O 1
ATOM 1326 N N . SER A 1 167 ? 24.648 -12.315 -26.377 1.00 63.69 167 SER A N 1
ATOM 1327 C CA . SER A 1 167 ? 25.363 -11.559 -27.412 1.00 63.69 167 SER A CA 1
ATOM 1328 C C . SER A 1 167 ? 26.713 -12.198 -27.768 1.00 63.69 167 SER A C 1
ATOM 1330 O O . SER A 1 167 ? 27.074 -12.280 -28.939 1.00 63.69 167 SER A O 1
ATOM 1332 N N . TRP A 1 168 ? 27.444 -12.706 -26.771 1.00 69.50 168 TRP A N 1
ATOM 1333 C CA . TRP A 1 168 ? 28.767 -13.309 -26.958 1.00 69.50 168 TRP A CA 1
ATOM 1334 C C . TRP A 1 168 ? 28.733 -14.622 -27.751 1.00 69.50 168 TRP A C 1
ATOM 1336 O O . TRP A 1 168 ? 29.608 -14.847 -28.573 1.00 69.50 168 TRP A O 1
ATOM 1346 N N . PHE A 1 169 ? 27.699 -15.450 -27.579 1.00 64.81 169 PHE A N 1
ATOM 1347 C CA . PHE A 1 169 ? 27.532 -16.694 -28.350 1.00 64.81 169 PHE A CA 1
ATOM 1348 C C . PHE A 1 169 ? 27.149 -16.486 -29.828 1.00 64.81 169 PHE A C 1
ATOM 1350 O O . PHE A 1 169 ? 27.063 -17.460 -30.574 1.00 64.81 169 PHE A O 1
ATOM 1357 N N . LYS A 1 170 ? 26.878 -15.245 -30.257 1.00 56.88 170 LYS A N 1
ATOM 1358 C CA . LYS A 1 170 ? 26.551 -14.912 -31.652 1.00 56.88 170 LYS A CA 1
ATOM 1359 C C . LYS A 1 170 ? 27.751 -14.500 -32.509 1.00 56.88 170 LYS A C 1
ATOM 1361 O O . LYS A 1 170 ? 27.573 -14.367 -33.720 1.00 56.88 170 LYS A O 1
ATOM 1366 N N . HIS A 1 171 ? 28.922 -14.299 -31.905 1.00 46.00 171 HIS A N 1
ATOM 1367 C CA . HIS A 1 171 ? 30.193 -14.064 -32.595 1.00 46.00 171 HIS A CA 1
ATOM 1368 C C . HIS A 1 171 ? 31.042 -15.332 -32.625 1.00 46.00 171 HIS A C 1
ATOM 1370 O O . HIS A 1 171 ? 31.736 -15.515 -33.649 1.00 46.00 171 HIS A O 1
#